Protein AF-A0A9P9YP02-F1 (afdb_monomer_lite)

pLDDT: mean 85.55, std 10.07, range [37.84, 94.94]

Secondary structure (DSSP, 8-state):
--------PPPHHHHHT-SS--HHHHHHHHHHHHHSHHHHHHHHHTTS--SBPPPGGGSEEEE--GGGSS-EEEESTT-B--GGGSPP----

Structure (mmCIF, N/CA/C/O backbone):
data_AF-A0A9P9YP02-F1
#
_entry.id   AF-A0A9P9YP02-F1
#
loop_
_atom_site.group_PDB
_atom_site.id
_atom_site.type_symbol
_atom_site.label_atom_id
_atom_site.label_alt_id
_atom_site.label_comp_id
_atom_site.label_asym_id
_atom_site.label_entity_id
_atom_site.label_seq_id
_atom_site.pdbx_PDB_ins_code
_atom_site.Cartn_x
_atom_site.Cartn_y
_atom_site.Cartn_z
_atom_site.occupancy
_atom_site.B_iso_or_equiv
_atom_site.auth_seq_id
_atom_site.auth_comp_id
_atom_site.auth_asym_id
_atom_site.auth_atom_id
_atom_site.pdbx_PDB_model_num
ATOM 1 N N . MET A 1 1 ? -15.614 -23.264 -26.703 1.00 45.47 1 MET A N 1
ATOM 2 C CA . MET A 1 1 ? -14.214 -23.152 -27.158 1.00 45.47 1 MET A CA 1
ATOM 3 C C . MET A 1 1 ? -13.418 -22.587 -25.993 1.00 45.47 1 MET A C 1
ATOM 5 O O . MET A 1 1 ? -13.746 -21.479 -25.582 1.00 45.47 1 MET A O 1
ATOM 9 N N . PRO A 1 2 ? -12.503 -23.337 -25.362 1.00 59.75 2 PRO A N 1
ATOM 10 C CA . PRO A 1 2 ? -11.650 -22.759 -24.332 1.00 59.75 2 PRO A CA 1
ATOM 11 C C . PRO A 1 2 ? -10.678 -21.787 -25.012 1.00 59.75 2 PRO A C 1
ATOM 13 O O . PRO A 1 2 ? -10.076 -22.127 -26.026 1.00 59.75 2 PRO A O 1
ATOM 16 N N . ALA A 1 3 ? -10.581 -20.562 -24.502 1.00 62.34 3 ALA A N 1
ATOM 17 C CA . ALA A 1 3 ? -9.580 -19.608 -24.958 1.00 62.34 3 ALA A CA 1
ATOM 18 C C . ALA A 1 3 ? -8.198 -20.127 -24.537 1.00 62.34 3 ALA A C 1
ATOM 20 O O . ALA A 1 3 ? -7.931 -20.261 -23.340 1.00 62.34 3 ALA A O 1
ATOM 21 N N . GLU A 1 4 ? -7.343 -20.467 -25.500 1.00 70.12 4 GLU A N 1
ATOM 22 C CA . GLU A 1 4 ? -5.954 -20.816 -25.211 1.00 70.12 4 GLU A CA 1
ATOM 23 C C . GLU A 1 4 ? -5.250 -19.617 -24.566 1.00 70.12 4 GLU A C 1
ATOM 25 O O . GLU A 1 4 ? -5.318 -18.484 -25.047 1.00 70.12 4 GLU A O 1
ATOM 30 N N . LYS A 1 5 ? -4.608 -19.856 -23.421 1.00 73.69 5 LYS A N 1
ATOM 31 C CA . LYS A 1 5 ? -3.996 -18.812 -22.598 1.00 73.69 5 LYS A CA 1
ATOM 32 C C . LYS A 1 5 ? -2.562 -18.574 -23.078 1.00 73.69 5 LYS A C 1
ATOM 34 O O . LYS A 1 5 ? -1.621 -19.134 -22.525 1.00 73.69 5 LYS A O 1
ATOM 39 N N . SER A 1 6 ? -2.393 -17.781 -24.133 1.00 83.62 6 SER A N 1
ATOM 40 C CA . SER A 1 6 ? -1.064 -17.373 -24.605 1.00 83.62 6 SER A CA 1
ATOM 41 C C . SER A 1 6 ? -0.415 -16.411 -23.603 1.00 83.62 6 SER A C 1
ATOM 43 O O . SER A 1 6 ? -1.013 -15.407 -23.217 1.00 83.62 6 SER A O 1
ATOM 45 N N . ILE A 1 7 ? 0.802 -16.729 -23.157 1.00 85.19 7 ILE A N 1
ATOM 46 C CA . ILE A 1 7 ? 1.596 -15.866 -22.274 1.00 85.19 7 ILE A CA 1
ATOM 47 C C . ILE A 1 7 ? 2.387 -14.887 -23.147 1.00 85.19 7 ILE A C 1
ATOM 49 O O . ILE A 1 7 ? 3.100 -15.307 -24.056 1.00 85.19 7 ILE A O 1
ATOM 53 N N . TYR A 1 8 ? 2.275 -13.591 -22.858 1.00 86.00 8 TYR A N 1
ATOM 54 C CA . TYR A 1 8 ? 3.003 -12.531 -23.554 1.00 86.00 8 TYR A CA 1
ATOM 55 C C . TYR A 1 8 ? 4.040 -11.914 -22.619 1.00 86.00 8 TYR A C 1
ATOM 57 O O . TYR A 1 8 ? 3.701 -11.440 -21.534 1.00 86.00 8 TYR A O 1
ATOM 65 N N . HIS A 1 9 ? 5.303 -11.917 -23.039 1.00 86.56 9 HIS A N 1
ATOM 66 C CA . HIS A 1 9 ? 6.391 -11.326 -22.265 1.00 86.56 9 HIS A CA 1
ATOM 67 C C . HIS A 1 9 ? 6.487 -9.811 -22.498 1.00 86.56 9 HIS A C 1
ATOM 69 O O . HIS A 1 9 ? 6.210 -9.344 -23.608 1.00 86.56 9 HIS A O 1
ATOM 75 N N . PRO A 1 10 ? 6.887 -9.032 -21.476 1.00 86.25 10 PRO A N 1
ATOM 76 C CA . PRO A 1 10 ? 7.116 -7.603 -21.635 1.00 86.25 10 PRO A CA 1
ATOM 77 C C . PRO A 1 10 ? 8.300 -7.339 -22.572 1.00 86.25 10 PRO A C 1
ATOM 79 O O . PRO A 1 10 ? 9.206 -8.161 -22.712 1.00 86.25 10 PRO A O 1
ATOM 82 N N . ASN A 1 11 ? 8.313 -6.159 -23.195 1.00 88.81 11 ASN A N 1
ATOM 83 C CA . ASN A 1 11 ? 9.444 -5.721 -24.008 1.00 88.81 11 ASN A CA 1
ATOM 84 C C . ASN A 1 11 ? 10.725 -5.670 -23.139 1.00 88.81 11 ASN A C 1
ATOM 86 O O . ASN A 1 11 ? 10.703 -5.003 -22.098 1.00 88.81 11 ASN A O 1
ATOM 90 N N . PRO A 1 12 ? 11.840 -6.303 -23.556 1.00 86.81 12 PRO A N 1
ATOM 91 C CA . PRO A 1 12 ? 13.084 -6.321 -22.788 1.00 86.81 12 PRO A CA 1
ATOM 92 C C . PRO A 1 12 ? 13.606 -4.936 -22.387 1.00 86.81 12 PRO A C 1
ATOM 94 O O . PRO A 1 12 ? 14.085 -4.779 -21.268 1.00 86.81 12 PRO A O 1
ATOM 97 N N . ALA A 1 13 ? 13.463 -3.922 -23.248 1.00 86.44 13 ALA A N 1
ATOM 98 C CA . ALA A 1 13 ? 13.915 -2.559 -22.951 1.00 86.44 13 ALA A CA 1
ATOM 99 C C . ALA A 1 13 ? 13.145 -1.925 -21.779 1.00 86.44 13 ALA A C 1
ATOM 101 O O . ALA A 1 13 ? 13.706 -1.159 -21.004 1.00 86.44 13 ALA A O 1
ATOM 102 N N . ILE A 1 14 ? 11.863 -2.270 -21.627 1.00 84.69 14 ILE A N 1
ATOM 103 C CA . ILE A 1 14 ? 11.028 -1.807 -20.510 1.00 84.69 14 ILE A CA 1
ATOM 104 C C . ILE A 1 14 ? 11.338 -2.629 -19.257 1.00 84.69 14 ILE A C 1
ATOM 106 O O . ILE A 1 14 ? 11.428 -2.082 -18.163 1.00 84.69 14 ILE A O 1
ATOM 110 N N . SER A 1 15 ? 11.540 -3.939 -19.420 1.00 85.19 15 SER A N 1
ATOM 111 C CA . SER A 1 15 ? 11.833 -4.842 -18.305 1.00 85.19 15 SER A CA 1
ATOM 112 C C . SER A 1 15 ? 13.149 -4.514 -17.595 1.00 85.19 15 SER A C 1
ATOM 114 O O . SER A 1 15 ? 13.256 -4.772 -16.403 1.00 85.19 15 SER A O 1
ATOM 116 N N . GLN A 1 16 ? 14.138 -3.955 -18.299 1.00 84.62 16 GLN A N 1
ATOM 117 C CA . GLN A 1 16 ? 15.433 -3.578 -17.717 1.00 84.62 16 GLN A CA 1
ATOM 118 C C . GLN A 1 16 ? 15.346 -2.396 -16.741 1.00 84.62 16 GLN A C 1
ATOM 120 O O . GLN A 1 16 ? 16.111 -2.352 -15.785 1.00 84.62 16 GLN A O 1
ATOM 125 N N . ASN A 1 17 ? 14.409 -1.470 -16.961 1.00 85.62 17 ASN A N 1
ATOM 126 C CA . ASN A 1 17 ? 14.220 -0.279 -16.124 1.00 85.62 17 ASN A CA 1
ATOM 127 C C . ASN A 1 17 ? 13.034 -0.426 -15.154 1.00 85.62 17 ASN A C 1
ATOM 129 O O . ASN A 1 17 ? 12.548 0.560 -14.601 1.00 85.62 17 ASN A O 1
ATOM 133 N N . ALA A 1 18 ? 12.510 -1.641 -14.983 1.00 87.06 18 ALA A N 1
ATOM 134 C CA . ALA A 1 18 ? 11.386 -1.890 -14.095 1.00 87.06 18 ALA A CA 1
ATOM 135 C C . ALA A 1 18 ? 11.816 -1.837 -12.619 1.00 87.06 18 ALA A C 1
ATOM 137 O O . ALA A 1 18 ? 12.905 -2.271 -12.257 1.00 87.06 18 ALA A O 1
ATOM 138 N N . TYR A 1 19 ? 10.914 -1.380 -11.744 1.00 85.62 19 TYR A N 1
ATOM 139 C CA . TYR A 1 19 ? 11.122 -1.392 -10.287 1.00 85.62 19 TYR A CA 1
ATOM 140 C C . TYR A 1 19 ? 11.293 -2.796 -9.696 1.00 85.62 19 TYR A C 1
ATOM 142 O O . TYR A 1 19 ? 11.814 -2.938 -8.594 1.00 85.62 19 TYR A O 1
ATOM 150 N N . ILE A 1 20 ? 10.802 -3.814 -10.404 1.00 88.38 20 ILE A N 1
ATOM 151 C CA . ILE A 1 20 ? 10.872 -5.217 -10.012 1.00 88.38 20 ILE A CA 1
ATOM 152 C C . ILE A 1 20 ? 11.463 -5.977 -11.193 1.00 88.38 20 ILE A C 1
ATOM 154 O O . ILE A 1 20 ? 10.926 -5.921 -12.302 1.00 88.38 20 ILE A O 1
ATOM 158 N N . SER A 1 21 ? 12.568 -6.675 -10.952 1.00 85.50 21 SER A N 1
ATOM 159 C CA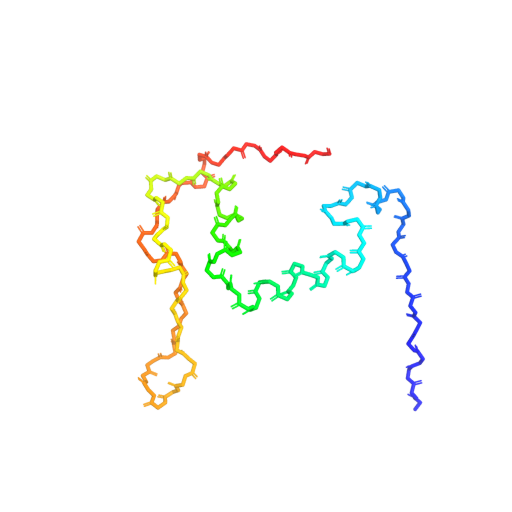 . SER A 1 21 ? 13.402 -7.252 -12.009 1.00 85.50 21 SER A CA 1
ATOM 160 C C . SER A 1 21 ? 12.923 -8.631 -12.456 1.00 85.50 21 SER A C 1
ATOM 162 O O . SER A 1 21 ? 13.268 -9.090 -13.545 1.00 85.50 21 SER A O 1
ATOM 164 N N . SER A 1 22 ? 12.139 -9.323 -11.625 1.00 88.00 22 SER A N 1
ATOM 165 C CA . SER A 1 22 ? 11.655 -10.670 -11.922 1.00 88.00 22 SER A CA 1
ATOM 166 C C . SER A 1 22 ? 10.268 -10.946 -11.344 1.00 88.00 22 SER A C 1
ATOM 168 O O . SER A 1 22 ? 9.805 -10.309 -10.397 1.00 88.00 22 SER A O 1
ATOM 170 N N . PHE A 1 23 ? 9.594 -11.949 -11.908 1.00 87.94 23 PHE A N 1
ATOM 171 C CA . PHE A 1 23 ? 8.303 -12.395 -11.389 1.00 87.94 23 PHE A CA 1
ATOM 172 C C . PHE A 1 23 ? 8.416 -12.989 -9.976 1.00 87.94 23 PHE A C 1
ATOM 174 O O . PHE A 1 23 ? 7.531 -12.779 -9.154 1.00 87.94 23 PHE A O 1
ATOM 181 N N . GLU A 1 24 ? 9.517 -13.675 -9.670 1.00 91.81 24 GLU A N 1
ATOM 182 C CA . GLU A 1 24 ? 9.777 -14.227 -8.336 1.00 91.81 24 GLU A CA 1
ATOM 183 C C . GLU A 1 24 ? 9.919 -13.117 -7.284 1.00 91.81 24 GLU A C 1
ATOM 185 O O . GLU A 1 24 ? 9.342 -13.197 -6.199 1.00 91.81 24 GLU A O 1
ATOM 190 N N . GLU A 1 25 ? 10.622 -12.035 -7.627 1.00 91.25 25 GLU A N 1
ATOM 191 C CA . GLU A 1 25 ? 10.751 -10.863 -6.763 1.00 91.25 25 GLU A CA 1
ATOM 192 C C . GLU A 1 25 ? 9.386 -10.199 -6.519 1.00 91.25 25 GLU A C 1
ATOM 194 O O . GLU A 1 25 ? 9.042 -9.887 -5.377 1.00 91.25 25 GLU A O 1
ATOM 199 N N . TYR A 1 26 ? 8.562 -10.069 -7.566 1.00 92.19 26 TYR A N 1
ATOM 200 C CA . TYR A 1 26 ? 7.178 -9.607 -7.430 1.00 92.19 26 TYR A CA 1
ATOM 201 C C . TYR A 1 26 ? 6.373 -10.495 -6.475 1.00 92.19 26 TYR A C 1
ATOM 203 O O . TYR A 1 26 ? 5.700 -9.978 -5.585 1.00 92.19 26 TYR A O 1
ATOM 211 N N . GLN A 1 27 ? 6.450 -11.821 -6.630 1.00 93.81 27 GLN A N 1
ATOM 212 C CA . GLN A 1 27 ? 5.725 -12.759 -5.771 1.00 93.81 27 GLN A CA 1
ATOM 213 C C . GLN A 1 27 ? 6.142 -12.623 -4.307 1.00 93.81 27 GLN A C 1
ATOM 215 O O . GLN A 1 27 ? 5.282 -12.647 -3.427 1.00 93.81 27 GLN A O 1
ATOM 220 N N . LYS A 1 28 ? 7.437 -12.421 -4.041 1.00 93.38 28 LYS A N 1
ATOM 221 C CA . LYS A 1 28 ? 7.944 -12.188 -2.687 1.00 93.38 28 LYS A CA 1
ATOM 222 C C . LYS A 1 28 ? 7.364 -10.911 -2.075 1.00 93.38 28 LYS A C 1
ATOM 224 O O . LYS A 1 28 ? 6.848 -10.963 -0.961 1.00 93.38 28 LYS A O 1
ATOM 229 N N . PHE A 1 29 ? 7.406 -9.788 -2.794 1.00 92.31 29 PHE A N 1
ATOM 230 C CA . PHE A 1 29 ? 6.824 -8.530 -2.310 1.00 92.31 29 PHE A CA 1
ATOM 231 C C . PHE A 1 29 ? 5.308 -8.617 -2.142 1.00 92.31 29 PHE A C 1
ATOM 233 O O . PHE A 1 29 ? 4.760 -8.092 -1.176 1.00 92.31 29 PHE A O 1
ATOM 240 N N . TYR A 1 30 ? 4.626 -9.306 -3.056 1.00 93.88 30 TYR A N 1
ATOM 241 C CA . TYR A 1 30 ? 3.192 -9.537 -2.958 1.00 93.88 30 TYR A CA 1
ATOM 242 C C . TYR A 1 30 ? 2.846 -10.3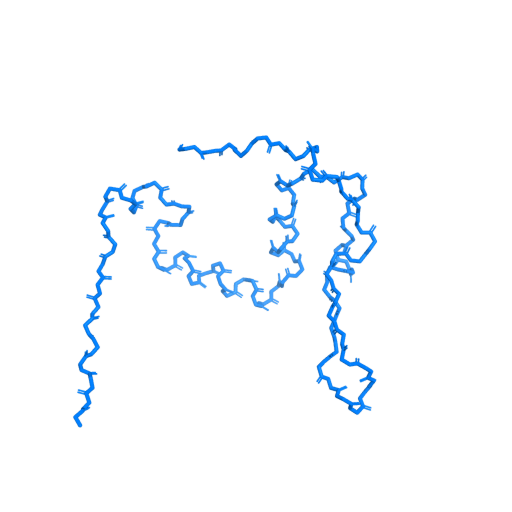22 -1.691 1.00 93.88 30 TYR A C 1
ATOM 244 O O . TYR A 1 30 ? 1.985 -9.891 -0.927 1.00 93.88 30 TYR A O 1
ATOM 252 N N . GLN A 1 31 ? 3.561 -11.415 -1.425 1.00 94.94 31 GLN A N 1
ATOM 253 C CA . GLN A 1 31 ? 3.365 -12.219 -0.223 1.00 94.94 31 GLN A CA 1
ATOM 254 C C . GLN A 1 31 ? 3.624 -11.397 1.050 1.00 94.94 31 GLN A C 1
ATOM 256 O O . GLN A 1 31 ? 2.788 -11.371 1.948 1.00 94.94 31 GLN A O 1
ATOM 261 N N . GLU A 1 32 ? 4.715 -10.626 1.086 1.00 93.56 32 GLU A N 1
ATOM 262 C CA . GLU A 1 32 ? 5.037 -9.732 2.205 1.00 93.56 32 GLU A CA 1
ATOM 263 C C . GLU A 1 32 ? 3.938 -8.681 2.450 1.00 93.56 32 GLU A C 1
ATOM 265 O O . GLU A 1 32 ? 3.576 -8.413 3.597 1.00 93.56 32 GLU A O 1
ATOM 270 N N . SER A 1 33 ? 3.357 -8.131 1.377 1.00 92.31 33 SER A N 1
ATOM 271 C CA . SER A 1 33 ? 2.270 -7.150 1.464 1.00 92.31 33 SER A CA 1
ATOM 272 C C . SER A 1 33 ? 0.973 -7.711 2.058 1.00 92.31 33 SER A C 1
ATOM 274 O O . SER A 1 33 ? 0.159 -6.939 2.569 1.00 92.31 33 SER A O 1
ATOM 276 N N . LEU A 1 34 ? 0.779 -9.034 1.993 1.00 90.69 34 LEU A N 1
ATOM 277 C CA . LEU A 1 34 ? -0.371 -9.736 2.563 1.00 90.69 34 LEU A CA 1
ATOM 278 C C . LEU A 1 34 ? -0.107 -10.198 3.996 1.00 90.69 34 LEU A C 1
ATOM 280 O O . LEU A 1 34 ? -0.984 -10.049 4.846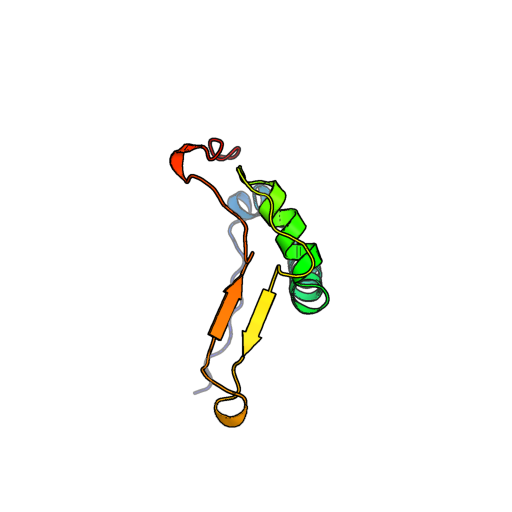 1.00 90.69 34 LEU A O 1
ATOM 284 N N . ASP A 1 35 ? 1.086 -10.736 4.257 1.00 93.12 35 ASP A N 1
ATOM 285 C CA . ASP A 1 35 ? 1.444 -11.302 5.559 1.00 93.12 35 ASP A CA 1
ATOM 286 C C . ASP A 1 35 ? 1.660 -10.208 6.610 1.00 93.12 35 ASP A C 1
ATOM 288 O O . ASP A 1 35 ? 1.163 -10.313 7.730 1.00 93.12 35 ASP A O 1
ATOM 292 N N . ASN A 1 36 ? 2.363 -9.130 6.245 1.00 90.06 36 ASN A N 1
ATOM 293 C CA . ASN A 1 36 ? 2.687 -8.019 7.143 1.00 90.06 36 ASN A CA 1
ATOM 294 C C . ASN A 1 36 ? 2.364 -6.669 6.479 1.00 90.06 36 ASN A C 1
ATOM 296 O O . ASN A 1 36 ? 3.265 -5.868 6.205 1.00 90.06 36 ASN A O 1
ATOM 300 N N . PRO A 1 37 ? 1.072 -6.369 6.236 1.00 88.94 37 PRO A N 1
ATOM 301 C CA . PRO A 1 37 ? 0.665 -5.194 5.473 1.00 88.94 37 PRO A CA 1
ATOM 302 C C . PRO A 1 37 ? 1.143 -3.890 6.117 1.00 88.94 37 PRO A C 1
ATOM 304 O O . PRO A 1 37 ? 1.621 -3.001 5.419 1.00 88.94 37 PRO A O 1
ATOM 307 N N . ALA A 1 38 ? 1.057 -3.769 7.445 1.00 88.25 38 ALA A N 1
ATOM 308 C CA . ALA A 1 38 ? 1.468 -2.553 8.143 1.00 88.25 38 ALA A CA 1
ATOM 309 C C . ALA A 1 38 ? 2.959 -2.249 7.933 1.00 88.25 38 ALA A C 1
ATOM 311 O O . ALA A 1 38 ? 3.313 -1.111 7.634 1.00 88.25 38 ALA A O 1
ATOM 312 N N . GLU A 1 39 ? 3.829 -3.253 8.035 1.00 89.19 39 GLU A N 1
ATOM 313 C CA . GLU A 1 39 ? 5.273 -3.078 7.873 1.00 89.19 39 GLU A CA 1
ATOM 314 C C . GLU A 1 39 ? 5.653 -2.784 6.417 1.00 89.19 39 GLU A C 1
ATOM 316 O O . GLU A 1 39 ? 6.378 -1.820 6.142 1.00 89.19 39 GLU A O 1
ATOM 321 N N . PHE A 1 40 ? 5.126 -3.578 5.481 1.00 91.56 40 PHE A N 1
ATOM 322 C CA . PHE A 1 40 ? 5.387 -3.417 4.053 1.00 91.56 40 PHE A CA 1
ATOM 323 C C . PHE A 1 40 ? 4.969 -2.023 3.570 1.00 91.56 40 PHE A C 1
ATOM 325 O O . PHE A 1 40 ? 5.783 -1.264 3.039 1.00 91.56 40 PHE A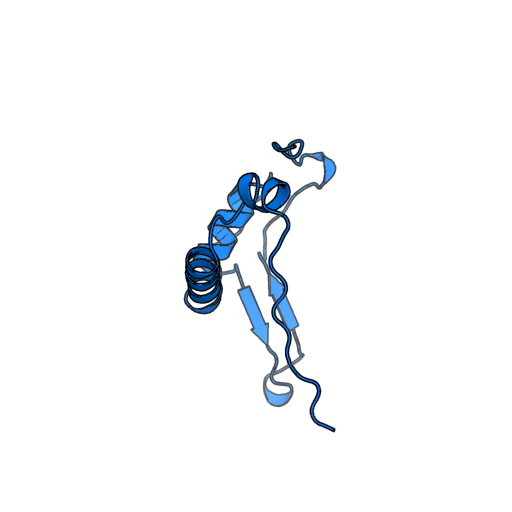 O 1
ATOM 332 N N . TRP A 1 41 ? 3.716 -1.639 3.819 1.00 89.62 41 TRP A N 1
ATOM 333 C CA . TRP A 1 41 ? 3.191 -0.361 3.353 1.00 89.62 41 TRP A CA 1
ATOM 334 C C . TRP A 1 41 ? 3.771 0.830 4.118 1.00 89.62 41 TRP A C 1
ATOM 336 O O . TRP A 1 41 ? 3.926 1.893 3.523 1.00 89.62 41 TRP A O 1
ATOM 346 N N . SER A 1 42 ? 4.190 0.666 5.380 1.00 88.69 42 SER A N 1
ATOM 347 C CA . SER A 1 42 ? 4.950 1.706 6.094 1.00 88.69 42 SER A CA 1
ATOM 348 C C . SER A 1 42 ? 6.287 2.001 5.417 1.00 88.69 42 SER A C 1
ATOM 350 O O . SER A 1 42 ? 6.717 3.152 5.370 1.00 88.69 42 SER A O 1
ATOM 352 N N . ARG A 1 43 ? 6.958 0.983 4.864 1.00 89.50 43 ARG A N 1
ATOM 353 C CA . ARG A 1 43 ? 8.216 1.158 4.122 1.00 89.50 43 ARG A CA 1
ATOM 354 C C . ARG A 1 43 ? 8.008 1.967 2.846 1.00 89.50 43 ARG A C 1
ATOM 356 O O . ARG A 1 43 ? 8.789 2.873 2.575 1.00 89.50 43 ARG A O 1
ATOM 363 N N . VAL A 1 44 ? 6.936 1.673 2.111 1.00 88.44 44 VAL A N 1
ATOM 364 C CA . VAL A 1 44 ? 6.542 2.420 0.907 1.00 88.44 44 VAL A CA 1
ATOM 365 C C . VAL A 1 44 ? 6.126 3.850 1.272 1.00 88.44 44 VAL A C 1
ATOM 367 O O . VAL A 1 44 ? 6.555 4.807 0.635 1.00 88.44 44 VAL A O 1
ATOM 370 N N . ALA A 1 45 ? 5.359 4.027 2.351 1.00 88.25 45 ALA A N 1
ATOM 371 C CA . ALA A 1 45 ? 4.892 5.336 2.804 1.00 88.25 45 ALA A CA 1
ATOM 372 C C . ALA A 1 45 ? 6.043 6.299 3.150 1.00 88.25 45 ALA A C 1
ATOM 374 O O . ALA A 1 45 ? 5.911 7.498 2.916 1.00 88.25 45 ALA A O 1
ATOM 375 N N . LYS A 1 46 ? 7.189 5.794 3.631 1.00 87.31 46 LYS A N 1
ATOM 376 C CA . LYS A 1 46 ? 8.392 6.602 3.925 1.00 87.31 46 LYS A CA 1
ATOM 377 C C . LYS A 1 46 ? 8.998 7.301 2.704 1.00 87.31 46 LYS A C 1
ATOM 379 O O . LYS A 1 46 ? 9.808 8.203 2.879 1.00 87.31 46 LYS A O 1
ATOM 384 N N . GLN A 1 47 ? 8.637 6.896 1.486 1.00 87.44 47 GLN A N 1
ATOM 385 C CA . GLN A 1 47 ? 9.098 7.552 0.256 1.00 87.44 47 GLN A CA 1
ATOM 386 C C . GLN A 1 47 ? 8.382 8.887 -0.003 1.00 87.44 47 GLN A C 1
ATOM 388 O O . GLN A 1 47 ? 8.828 9.674 -0.836 1.00 87.44 47 GLN A O 1
ATOM 393 N N . PHE A 1 48 ? 7.278 9.141 0.701 1.00 88.19 48 PHE A N 1
ATOM 394 C CA . PHE A 1 48 ? 6.487 10.359 0.597 1.00 88.19 48 PHE A CA 1
ATOM 395 C C . PHE A 1 48 ? 6.828 11.334 1.721 1.00 88.19 48 PHE A C 1
ATOM 397 O O . PHE A 1 48 ? 7.296 10.949 2.795 1.00 88.19 48 PHE A O 1
ATOM 404 N N . HIS A 1 49 ? 6.549 12.613 1.486 1.00 88.00 49 HIS A N 1
ATOM 405 C CA . HIS A 1 49 ? 6.606 13.612 2.542 1.00 88.00 49 HIS A CA 1
ATOM 406 C C . HIS A 1 49 ? 5.391 13.464 3.466 1.00 88.00 49 HIS A C 1
ATOM 408 O O . HIS A 1 49 ? 4.264 13.355 2.980 1.00 88.00 49 HIS A O 1
ATOM 414 N N . TRP A 1 50 ? 5.609 13.496 4.781 1.00 89.62 50 TRP A N 1
ATOM 415 C CA . TRP A 1 50 ? 4.562 13.477 5.804 1.00 89.62 50 TRP A CA 1
ATOM 416 C C . TRP A 1 50 ? 4.834 14.577 6.823 1.00 89.62 50 TRP A C 1
ATOM 418 O O . TRP A 1 50 ? 5.945 14.676 7.338 1.00 89.62 50 TRP A O 1
ATOM 428 N N . GLU A 1 51 ? 3.814 15.377 7.124 1.00 90.44 51 GLU A N 1
ATOM 429 C CA . GLU A 1 51 ? 3.859 16.355 8.215 1.00 90.44 51 GLU A CA 1
ATOM 430 C C . GLU A 1 51 ? 3.677 15.636 9.554 1.00 90.44 51 GLU A C 1
ATOM 432 O O . GLU A 1 51 ? 4.461 15.825 10.482 1.00 90.44 51 GLU A O 1
ATOM 437 N N . THR A 1 52 ? 2.682 14.744 9.612 1.00 89.81 52 THR A N 1
ATOM 438 C CA . THR A 1 52 ? 2.481 13.800 10.715 1.00 89.81 52 THR A CA 1
ATOM 439 C C . THR A 1 52 ? 2.666 12.386 10.167 1.00 89.81 52 THR A C 1
ATOM 441 O O . THR A 1 52 ? 1.844 11.952 9.351 1.00 89.81 52 THR A O 1
ATOM 444 N N . PRO A 1 53 ? 3.737 11.666 10.555 1.00 85.62 53 PRO A N 1
ATOM 445 C CA . PRO A 1 53 ? 3.956 10.285 10.138 1.00 85.62 53 PRO A CA 1
ATOM 446 C C . PRO A 1 53 ? 2.823 9.357 10.588 1.00 85.62 53 PRO A C 1
ATOM 448 O O . PRO A 1 53 ? 2.191 9.586 11.617 1.00 85.62 53 PRO A O 1
ATOM 451 N N . ALA A 1 54 ? 2.588 8.285 9.832 1.00 85.94 54 ALA A N 1
ATOM 452 C CA . ALA A 1 54 ? 1.613 7.268 10.208 1.00 85.94 54 ALA A CA 1
ATOM 453 C C . ALA A 1 54 ? 2.112 6.408 11.380 1.00 85.94 54 ALA A C 1
ATOM 455 O O . ALA A 1 54 ? 3.245 5.921 11.361 1.00 85.94 54 ALA A O 1
ATOM 456 N N . ASP A 1 55 ? 1.234 6.161 12.353 1.00 85.31 55 ASP A N 1
ATOM 457 C CA . ASP A 1 55 ? 1.473 5.190 13.421 1.00 85.31 55 ASP A CA 1
ATOM 458 C C . ASP A 1 55 ? 1.420 3.757 12.849 1.00 85.31 55 ASP A C 1
ATOM 460 O O . ASP A 1 55 ? 0.396 3.380 12.263 1.00 85.31 55 ASP A O 1
ATOM 464 N N . PRO A 1 56 ? 2.447 2.910 13.064 1.00 80.31 56 PRO A N 1
ATOM 465 C CA . PRO A 1 56 ? 2.435 1.516 12.608 1.00 80.31 56 PRO A CA 1
ATOM 466 C C . PRO A 1 56 ? 1.245 0.707 13.148 1.00 80.31 56 PRO A C 1
ATOM 468 O O . PRO A 1 56 ? 0.695 -0.137 12.444 1.00 80.31 56 PRO A O 1
ATOM 471 N N . GLU A 1 57 ? 0.795 0.998 14.372 1.00 82.19 57 GLU A N 1
ATOM 472 C CA . GLU A 1 57 ? -0.343 0.316 15.007 1.00 82.19 57 GLU A CA 1
ATOM 473 C C . GLU A 1 57 ? -1.705 0.695 14.404 1.00 82.19 57 GLU A C 1
ATOM 475 O O . GLU A 1 57 ? -2.663 -0.072 14.494 1.00 82.19 57 GLU A O 1
ATOM 480 N N . LYS A 1 58 ? -1.811 1.872 13.774 1.00 84.56 58 LYS A N 1
ATOM 481 C CA . LYS A 1 58 ? -3.051 2.381 13.156 1.00 84.56 58 LYS A CA 1
ATOM 482 C C . LYS A 1 58 ? -2.954 2.434 11.635 1.00 84.56 58 LYS A C 1
ATOM 484 O O . LYS A 1 58 ? -3.707 3.152 10.971 1.00 84.56 58 LYS 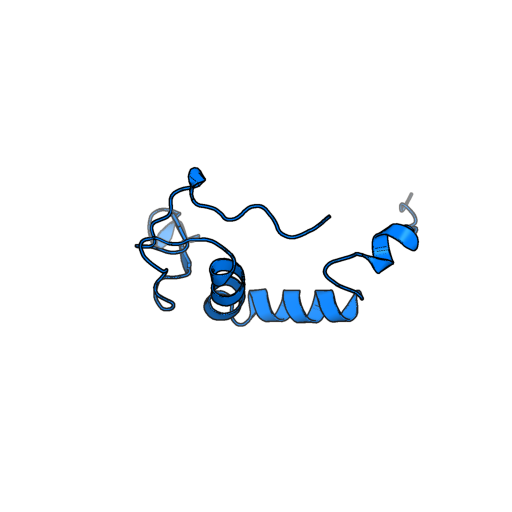A O 1
ATOM 489 N N . PHE A 1 59 ? -2.024 1.667 11.072 1.00 86.94 59 PHE A N 1
ATOM 490 C CA . PHE A 1 59 ? -1.738 1.713 9.649 1.00 86.94 59 PHE A CA 1
ATOM 491 C C . PHE A 1 59 ? -2.908 1.199 8.805 1.00 86.94 59 PHE A C 1
ATOM 493 O O . PHE A 1 59 ? -3.221 1.775 7.766 1.00 86.94 59 PHE A O 1
ATOM 500 N N . LEU A 1 60 ? -3.578 0.137 9.257 1.00 88.44 60 LEU A N 1
ATOM 501 C CA . LEU A 1 60 ? -4.697 -0.474 8.552 1.00 88.44 60 LEU A CA 1
ATOM 502 C C . LEU A 1 60 ? -5.763 -0.930 9.549 1.00 88.44 60 LEU A C 1
ATOM 504 O O . LEU A 1 60 ? -5.540 -1.840 10.343 1.00 88.44 60 LEU A O 1
ATOM 508 N N . LYS A 1 61 ? -6.950 -0.330 9.466 1.00 88.88 61 LYS A N 1
ATOM 509 C CA . LYS A 1 61 ? -8.128 -0.739 10.233 1.00 88.88 61 LYS A CA 1
ATOM 510 C C . LYS A 1 61 ? -9.315 -0.866 9.297 1.00 88.88 61 LYS A C 1
ATOM 512 O O . LYS A 1 61 ? -9.728 0.108 8.674 1.00 88.88 61 LYS A O 1
ATOM 517 N N . TYR A 1 62 ? -9.885 -2.059 9.205 1.00 90.19 62 TYR A N 1
ATOM 518 C CA . TYR A 1 62 ? -11.026 -2.313 8.336 1.00 90.19 62 TYR A CA 1
ATOM 519 C C . TYR A 1 62 ? -12.088 -3.167 9.024 1.00 90.19 62 TYR A C 1
ATOM 521 O O . TYR A 1 62 ? -11.804 -3.972 9.909 1.00 90.19 62 TYR A O 1
ATOM 529 N N . ASN A 1 63 ? -13.326 -2.998 8.580 1.00 91.75 63 ASN A N 1
ATOM 530 C CA . ASN A 1 63 ? -14.446 -3.871 8.869 1.00 91.75 63 ASN A CA 1
ATOM 531 C C . ASN A 1 63 ? -15.205 -4.127 7.564 1.00 91.75 63 ASN A C 1
ATOM 533 O O . ASN A 1 63 ? -15.775 -3.202 6.994 1.00 91.75 63 ASN A O 1
ATOM 537 N N . PHE A 1 64 ? -15.238 -5.382 7.121 1.00 89.94 64 PHE A N 1
ATOM 538 C CA . PHE A 1 64 ? -16.069 -5.828 5.994 1.00 89.94 64 PHE A CA 1
ATOM 539 C C . PHE A 1 64 ? -17.334 -6.564 6.449 1.00 89.94 64 PHE A C 1
ATOM 541 O O . PHE A 1 64 ? -18.159 -6.955 5.629 1.00 89.94 64 PHE A O 1
ATOM 548 N N . ASN A 1 65 ? -17.495 -6.788 7.756 1.00 88.25 65 ASN A N 1
ATOM 549 C CA . ASN A 1 65 ? -18.601 -7.556 8.295 1.00 88.25 65 ASN A CA 1
ATOM 550 C C . ASN A 1 65 ? -19.755 -6.622 8.684 1.00 88.25 65 ASN A C 1
ATOM 552 O O . ASN A 1 65 ? -19.661 -5.869 9.654 1.00 88.25 65 ASN A O 1
ATOM 556 N N . ILE A 1 66 ? -20.856 -6.734 7.940 1.00 88.56 66 ILE A N 1
ATOM 557 C CA . ILE A 1 66 ? -22.076 -5.932 8.109 1.00 88.56 66 ILE A CA 1
ATOM 558 C C . ILE A 1 66 ? -22.711 -6.156 9.494 1.00 88.56 66 ILE A C 1
ATOM 560 O O . ILE A 1 66 ? -23.307 -5.247 10.061 1.00 88.56 66 ILE A O 1
ATOM 564 N N . SER A 1 67 ? -22.551 -7.347 10.080 1.00 89.81 67 SER A N 1
ATOM 565 C CA . SER A 1 67 ? -23.079 -7.681 11.409 1.00 89.81 67 SER A CA 1
ATOM 566 C C . SER A 1 67 ? -22.245 -7.106 12.556 1.00 89.81 67 SER A C 1
ATOM 568 O O . SER A 1 67 ? -22.760 -6.951 13.658 1.00 89.81 67 SER A O 1
ATOM 570 N N . LYS A 1 68 ? -20.960 -6.797 12.329 1.00 85.94 68 LYS A N 1
ATOM 571 C CA . LYS A 1 68 ? -20.054 -6.245 13.356 1.00 85.94 68 LYS A CA 1
ATOM 572 C C . LYS A 1 68 ? -20.056 -4.713 13.406 1.00 85.94 68 LYS A C 1
ATOM 574 O O . LYS A 1 68 ? -19.414 -4.139 14.282 1.00 85.94 68 LYS A O 1
ATOM 579 N N . GLY A 1 69 ? -20.757 -4.058 12.480 1.00 89.31 69 GLY A N 1
ATOM 580 C CA . GLY A 1 69 ? -20.843 -2.603 12.382 1.00 89.31 69 GLY A CA 1
ATOM 581 C C . GLY A 1 69 ? -20.805 -2.112 10.933 1.00 89.31 69 GLY A C 1
ATOM 582 O O . GLY A 1 69 ? -20.844 -2.920 10.002 1.00 89.31 69 GLY A O 1
ATOM 583 N N . PRO A 1 70 ? -20.707 -0.789 10.717 1.00 89.75 70 PRO A N 1
ATOM 584 C CA . PRO A 1 70 ? -20.615 -0.230 9.377 1.00 89.75 70 PRO A CA 1
ATOM 585 C C . PRO A 1 70 ? -19.358 -0.733 8.663 1.00 89.75 70 PRO A C 1
ATOM 587 O O . PRO A 1 70 ? -18.288 -0.886 9.270 1.00 89.75 70 PRO A O 1
ATOM 590 N N . ILE A 1 71 ? -19.492 -0.967 7.358 1.00 92.00 71 ILE A N 1
ATOM 591 C CA . ILE A 1 71 ? -18.349 -1.273 6.503 1.00 92.00 71 ILE A CA 1
ATOM 592 C C . ILE A 1 71 ? -17.432 -0.051 6.513 1.00 92.00 71 ILE A C 1
ATOM 594 O O . ILE A 1 71 ? -17.862 1.063 6.220 1.00 92.00 71 ILE A O 1
ATOM 598 N N . SER A 1 72 ? -16.175 -0.247 6.893 1.00 92.00 72 SER A N 1
ATOM 599 C CA . SER A 1 72 ? -15.191 0.831 6.962 1.00 92.00 72 SER A CA 1
ATOM 600 C C . SER A 1 72 ? -13.816 0.321 6.580 1.00 92.00 72 SER A C 1
ATOM 602 O O . SER A 1 72 ? -13.465 -0.823 6.854 1.00 92.00 72 SER A O 1
ATOM 604 N N . ILE A 1 73 ? -13.037 1.178 5.933 1.00 92.56 73 ILE A N 1
ATOM 605 C CA . ILE A 1 73 ? -11.645 0.916 5.589 1.00 92.56 73 ILE A CA 1
ATOM 606 C C . ILE A 1 73 ? -10.898 2.210 5.874 1.00 92.56 73 ILE A C 1
ATOM 608 O O . ILE A 1 73 ? -11.209 3.250 5.297 1.00 92.56 73 ILE A O 1
ATOM 612 N N . LYS A 1 74 ? -9.949 2.152 6.799 1.00 91.75 74 LYS A 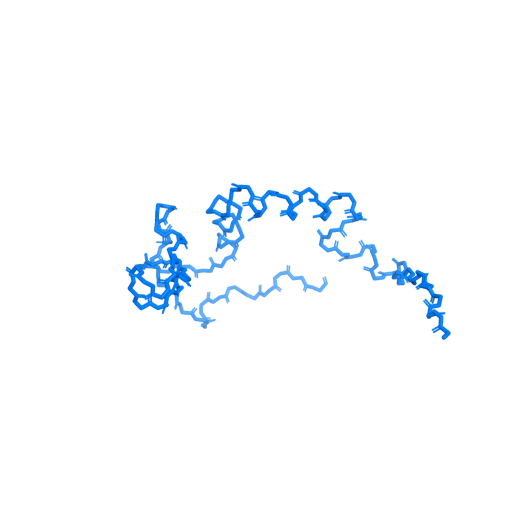N 1
ATOM 613 C CA . LYS A 1 74 ? -9.107 3.271 7.200 1.00 91.75 74 LYS A CA 1
ATOM 614 C C . LYS A 1 74 ? -7.651 2.870 7.039 1.00 91.75 74 LYS A C 1
ATOM 616 O O . LYS A 1 74 ? -7.240 1.814 7.521 1.00 91.75 74 LYS A O 1
ATOM 621 N N . TRP A 1 75 ? -6.900 3.736 6.376 1.00 91.56 75 TRP A N 1
ATOM 622 C CA . TRP A 1 75 ? -5.466 3.600 6.168 1.00 91.56 75 TRP A CA 1
ATOM 623 C C . TRP A 1 75 ? -4.756 4.799 6.783 1.00 91.56 75 TRP A C 1
ATOM 625 O O . TRP A 1 75 ? -5.248 5.918 6.649 1.00 91.56 75 TRP A O 1
ATOM 635 N N . MET A 1 76 ? -3.611 4.553 7.423 1.00 90.62 76 MET A N 1
ATOM 636 C CA . MET A 1 76 ? -2.732 5.575 8.002 1.00 90.62 76 MET A CA 1
ATOM 637 C C . MET A 1 76 ? -3.504 6.575 8.884 1.00 90.62 76 MET A C 1
ATOM 639 O O . MET A 1 76 ? -3.390 7.789 8.723 1.00 90.62 76 MET A O 1
ATOM 643 N N . GLU A 1 77 ? -4.347 6.067 9.792 1.00 91.31 77 GLU A N 1
ATOM 644 C CA . GLU A 1 77 ? -5.222 6.913 10.611 1.00 91.31 77 GLU A CA 1
ATOM 645 C C . GLU A 1 77 ? -4.389 7.828 11.524 1.00 91.31 77 GLU A C 1
ATOM 647 O O . GLU A 1 77 ? -3.602 7.354 12.342 1.00 91.31 77 GLU A O 1
ATOM 652 N N . GLY A 1 78 ? -4.578 9.144 11.380 1.00 88.31 78 GLY A N 1
ATOM 653 C CA . GLY A 1 78 ? -3.823 10.173 12.105 1.00 88.31 78 GLY A CA 1
ATOM 654 C C . GLY A 1 78 ? -2.631 10.754 11.338 1.00 88.31 78 GLY A C 1
ATOM 655 O O . GLY A 1 78 ? -2.081 11.761 11.775 1.00 88.31 78 GLY A O 1
ATOM 656 N N . ALA A 1 79 ? -2.263 10.184 10.188 1.00 91.25 79 ALA A N 1
ATOM 657 C CA . ALA A 1 79 ? -1.214 10.739 9.342 1.00 91.25 79 ALA A CA 1
ATOM 658 C C . ALA A 1 79 ? -1.715 11.959 8.553 1.00 91.25 79 ALA A C 1
ATOM 660 O O . ALA A 1 79 ? -2.859 11.987 8.088 1.00 91.25 79 ALA A O 1
ATOM 661 N N . SER A 1 80 ? -0.849 12.953 8.355 1.00 91.25 80 SER A N 1
ATOM 662 C CA . SER A 1 80 ? -1.154 14.152 7.568 1.00 91.25 80 SER A CA 1
ATOM 663 C C . SER A 1 80 ? -0.038 14.452 6.578 1.00 91.25 80 SER A C 1
ATOM 665 O O . SER A 1 80 ? 1.150 14.331 6.882 1.00 91.25 80 SER A O 1
ATOM 667 N N . THR A 1 81 ? -0.424 14.836 5.366 1.00 91.69 81 THR A N 1
ATOM 668 C CA . THR A 1 81 ? 0.509 15.240 4.319 1.00 91.69 81 THR A CA 1
ATOM 669 C C . THR A 1 81 ? -0.129 16.264 3.392 1.00 91.69 81 THR A C 1
ATOM 671 O O . THR A 1 81 ? -1.349 16.286 3.215 1.00 91.69 81 THR A O 1
ATOM 674 N N . ASN A 1 82 ? 0.711 17.082 2.766 1.00 90.25 82 ASN A N 1
ATOM 675 C CA . ASN A 1 82 ? 0.329 17.982 1.697 1.00 90.25 82 ASN A CA 1
ATOM 676 C C . ASN A 1 82 ? 0.839 17.430 0.351 1.00 90.25 82 ASN A C 1
ATOM 678 O O . ASN A 1 82 ? 2.052 17.287 0.174 1.00 90.25 82 ASN A O 1
ATOM 682 N N . PRO A 1 83 ? -0.046 17.166 -0.629 1.00 86.75 83 PRO A N 1
ATOM 683 C CA . PRO A 1 83 ? 0.349 16.706 -1.961 1.00 86.75 83 PRO A CA 1
ATOM 684 C C . PRO A 1 83 ? 1.351 17.623 -2.679 1.00 86.75 83 PRO A C 1
ATOM 686 O O . PRO A 1 83 ? 2.145 17.141 -3.480 1.00 86.75 83 PRO A O 1
ATOM 689 N N . VAL A 1 84 ? 1.342 18.928 -2.390 1.00 89.38 84 VAL A N 1
ATOM 690 C CA . VAL A 1 84 ? 2.251 19.910 -3.011 1.00 89.38 84 VAL A CA 1
ATOM 691 C C . VAL A 1 84 ? 3.682 19.790 -2.476 1.00 89.38 84 VAL A C 1
ATOM 693 O O . VAL A 1 84 ? 4.626 20.125 -3.183 1.00 89.38 84 VAL A O 1
ATOM 696 N N . LEU A 1 85 ? 3.858 19.288 -1.250 1.00 84.75 85 LEU A N 1
ATOM 697 C CA . LEU A 1 85 ? 5.172 19.097 -0.624 1.00 84.75 85 LEU A CA 1
ATOM 698 C C . LEU A 1 85 ? 5.826 17.764 -1.008 1.00 84.75 85 LEU A C 1
ATOM 700 O O . LEU A 1 85 ? 6.914 17.446 -0.526 1.00 84.75 85 LEU A O 1
ATOM 704 N N . GLN A 1 86 ? 5.168 16.965 -1.852 1.00 83.88 86 GLN A N 1
ATOM 705 C CA . GLN A 1 86 ? 5.728 15.697 -2.293 1.00 83.88 86 GLN A CA 1
ATOM 706 C C . GLN A 1 86 ? 6.978 15.948 -3.143 1.00 83.88 86 GLN A C 1
ATOM 708 O O . GLN A 1 86 ? 6.947 16.796 -4.040 1.00 83.88 86 GLN A O 1
ATOM 713 N N . PRO A 1 87 ? 8.083 15.228 -2.880 1.00 78.31 87 PRO A N 1
ATOM 714 C CA . PRO A 1 87 ? 9.287 15.381 -3.676 1.00 78.31 87 PRO A CA 1
ATOM 715 C C . PRO A 1 87 ? 8.982 15.051 -5.146 1.00 78.31 87 PRO A C 1
ATOM 717 O O . PRO A 1 87 ? 8.141 14.185 -5.423 1.00 78.31 87 PRO A O 1
ATOM 720 N N . PRO A 1 88 ? 9.657 15.706 -6.109 1.00 76.50 88 PRO A N 1
ATOM 721 C CA . PRO A 1 88 ? 9.548 15.308 -7.504 1.00 76.50 88 PRO A CA 1
ATOM 722 C C . PRO A 1 88 ? 9.912 13.827 -7.605 1.00 76.50 88 PRO A C 1
ATOM 724 O O . PRO A 1 88 ? 10.908 13.390 -7.019 1.00 76.50 88 PRO A O 1
ATOM 727 N N . ARG A 1 89 ? 9.092 13.041 -8.317 1.00 65.75 89 ARG A N 1
ATOM 728 C CA . ARG A 1 89 ? 9.374 11.614 -8.505 1.00 65.75 89 ARG A CA 1
ATOM 729 C C . ARG A 1 89 ? 10.780 11.477 -9.067 1.00 65.75 89 ARG A C 1
ATOM 731 O O . ARG A 1 89 ? 11.051 11.883 -10.193 1.00 65.75 89 ARG A O 1
ATOM 738 N N . SER A 1 90 ? 11.673 10.913 -8.266 1.00 59.00 90 SER A N 1
ATOM 739 C CA . SER A 1 90 ? 13.008 10.557 -8.717 1.00 59.00 90 SER A CA 1
ATOM 740 C C . SER A 1 90 ? 12.889 9.256 -9.505 1.00 59.00 90 SER A C 1
ATOM 742 O O . SER A 1 90 ? 13.102 8.197 -8.931 1.00 59.00 90 SER A O 1
ATOM 744 N N . GLN A 1 91 ? 12.436 9.338 -10.763 1.00 52.41 91 GLN A N 1
ATOM 745 C CA . GLN A 1 91 ? 12.801 8.424 -11.857 1.00 52.41 91 GLN A CA 1
ATOM 746 C C . GLN A 1 91 ? 12.060 8.758 -13.163 1.00 52.41 91 GLN A C 1
ATOM 748 O O . GLN A 1 91 ? 10.827 8.737 -13.216 1.00 52.41 91 GLN A O 1
ATOM 753 N N . CYS A 1 92 ? 12.866 9.028 -14.193 1.00 37.84 92 CYS A N 1
ATOM 754 C CA . CYS A 1 92 ? 12.705 8.509 -15.550 1.00 37.84 92 CYS A CA 1
ATOM 755 C C . CYS A 1 92 ? 13.714 7.367 -15.719 1.00 37.84 92 CYS A C 1
ATOM 757 O O . CYS A 1 92 ? 14.770 7.448 -15.043 1.00 37.84 92 CYS A O 1
#

Radius of gyration: 18.51 Å; chains: 1; bounding box: 38×43×42 Å

Organism: NCBI:txid103775

InterPro domains:
  IPR032387 Acetyl-coenzyme A synthetase, N-terminal domain [PF16177] (26-82)
  IPR042099 ANL, N-terminal domain [G3DSA:3.40.50.12780] (4-86)

Sequence (92 aa):
MPAEKSIYHPNPAISQNAYISSFEEYQKFYQESLDNPAEFWSRVAKQFHWETPADPEKFLKYNFNISKGPISIKWMEGASTNPVLQPPRSQC

Foldseek 3Di:
DDDDDDDDDDDPVVLVPDPANDPVSVVVLVVCCVVQVLVSVLVVCVLWDWPFRADSVQQWDFDPDVVVDDGDTDGSPPIHDDPVPTPDPPDD